Protein AF-A0A843TDB3-F1 (afdb_monomer_lite)

Structure (mmCIF, N/CA/C/O backbone):
data_AF-A0A843TDB3-F1
#
_entry.id   AF-A0A843TDB3-F1
#
loop_
_atom_site.group_PDB
_atom_site.id
_atom_site.type_symbol
_atom_site.label_atom_id
_atom_site.label_alt_id
_atom_site.label_comp_id
_atom_site.label_asym_id
_atom_site.label_entity_id
_atom_site.label_seq_id
_atom_site.pdbx_PDB_ins_code
_atom_site.Cartn_x
_atom_site.Cartn_y
_atom_site.Cartn_z
_atom_site.occupancy
_atom_site.B_iso_or_equiv
_atom_site.auth_seq_id
_atom_site.auth_comp_id
_atom_site.auth_asym_id
_atom_site.auth_atom_id
_atom_site.pdbx_PDB_model_num
ATOM 1 N N . MET A 1 1 ? -23.905 7.310 12.809 1.00 55.84 1 MET A N 1
ATOM 2 C CA . MET A 1 1 ? -22.476 7.675 12.938 1.00 55.84 1 MET A CA 1
ATOM 3 C C . MET A 1 1 ? -21.794 7.234 11.655 1.00 55.84 1 MET A C 1
ATOM 5 O O . MET A 1 1 ? -22.022 6.099 11.264 1.00 55.84 1 MET A O 1
ATOM 9 N N . ASN A 1 2 ? -21.057 8.110 10.968 1.00 81.81 2 ASN A N 1
ATOM 10 C CA . ASN A 1 2 ? -20.346 7.747 9.738 1.00 81.81 2 ASN A CA 1
ATOM 11 C C . ASN A 1 2 ? -18.923 7.329 10.131 1.00 81.81 2 ASN A C 1
ATOM 13 O O . ASN A 1 2 ? -18.182 8.153 10.666 1.00 81.81 2 ASN A O 1
ATOM 17 N N . ALA A 1 3 ? -18.567 6.056 9.963 1.00 79.88 3 ALA A N 1
ATOM 18 C CA . ALA A 1 3 ? -17.203 5.607 10.230 1.00 79.88 3 ALA A CA 1
ATOM 19 C C . ALA A 1 3 ? -16.272 6.145 9.123 1.00 79.88 3 ALA A C 1
ATOM 21 O O . ALA A 1 3 ? -16.645 6.074 7.950 1.00 79.88 3 ALA A O 1
ATOM 22 N N . PRO A 1 4 ? -15.093 6.706 9.448 1.00 85.62 4 PRO A N 1
ATOM 23 C CA . PRO A 1 4 ? -14.168 7.191 8.429 1.00 85.62 4 PRO A CA 1
ATOM 24 C C . PRO A 1 4 ? -13.577 6.026 7.627 1.00 85.62 4 PRO A C 1
ATOM 26 O O . PRO A 1 4 ? -13.225 4.991 8.197 1.00 85.62 4 PRO A O 1
ATOM 29 N N . ILE A 1 5 ? -13.407 6.223 6.318 1.00 87.31 5 ILE A N 1
ATOM 30 C CA . ILE A 1 5 ? -12.628 5.316 5.467 1.00 87.31 5 ILE A CA 1
ATOM 31 C C . ILE A 1 5 ? -11.143 5.562 5.754 1.00 87.31 5 ILE A C 1
ATOM 33 O O . ILE A 1 5 ? -10.691 6.707 5.755 1.00 87.31 5 ILE A O 1
ATOM 37 N N . ARG A 1 6 ? -10.388 4.490 6.013 1.00 86.81 6 ARG A N 1
ATOM 38 C CA . ARG A 1 6 ? -8.940 4.536 6.250 1.00 86.81 6 ARG A CA 1
ATOM 39 C C . ARG A 1 6 ? -8.208 3.898 5.081 1.00 86.81 6 ARG A C 1
ATOM 41 O O . ARG A 1 6 ? -8.567 2.803 4.663 1.00 86.81 6 ARG A O 1
ATOM 48 N N . LEU A 1 7 ? -7.174 4.576 4.597 1.00 88.38 7 LEU A N 1
ATOM 49 C CA . LEU A 1 7 ? -6.269 4.053 3.583 1.00 88.38 7 LEU A CA 1
ATOM 50 C C . LEU A 1 7 ? -4.978 3.586 4.258 1.00 88.38 7 LEU A C 1
ATOM 52 O O . LEU A 1 7 ? -4.264 4.394 4.848 1.00 88.38 7 LEU A O 1
ATOM 56 N N . TYR A 1 8 ? -4.689 2.294 4.145 1.00 88.31 8 TYR A N 1
ATOM 57 C CA . TYR A 1 8 ? -3.385 1.717 4.461 1.00 88.31 8 TYR A CA 1
ATOM 58 C C . TYR A 1 8 ? -2.676 1.454 3.133 1.00 88.31 8 TYR A C 1
ATOM 60 O O . TYR A 1 8 ? -3.193 0.718 2.298 1.00 88.31 8 TYR A O 1
ATOM 68 N N . MET A 1 9 ? -1.535 2.103 2.910 1.00 89.19 9 MET A N 1
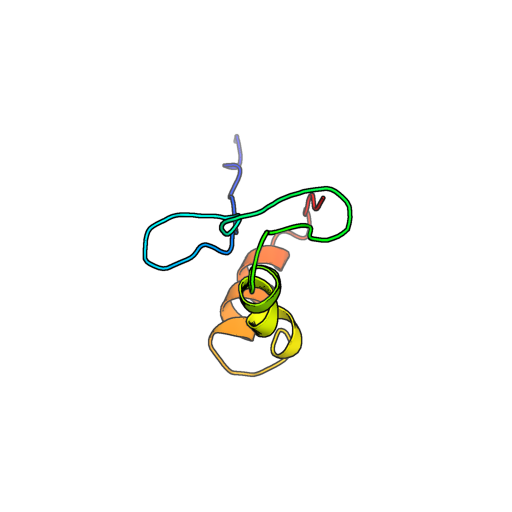ATOM 69 C CA . MET A 1 9 ? -0.829 2.094 1.629 1.00 89.19 9 MET A CA 1
ATOM 70 C C . MET A 1 9 ? 0.678 2.072 1.861 1.00 89.19 9 MET A C 1
ATOM 72 O O . MET A 1 9 ? 1.186 2.821 2.697 1.00 89.19 9 MET A O 1
ATOM 76 N N . SER A 1 10 ? 1.382 1.256 1.081 1.00 89.88 10 SER A N 1
ATOM 77 C CA . SER A 1 10 ? 2.841 1.273 1.010 1.00 89.88 10 SER A CA 1
ATOM 78 C C . SER A 1 10 ? 3.293 2.242 -0.075 1.00 89.88 10 SER A C 1
ATOM 80 O O . SER A 1 10 ? 2.772 2.235 -1.187 1.00 89.88 10 SER A O 1
ATOM 82 N N . MET A 1 11 ? 4.268 3.079 0.260 1.00 92.62 11 MET A N 1
ATOM 83 C CA . MET A 1 11 ? 4.870 4.051 -0.648 1.00 92.62 11 MET A CA 1
ATOM 84 C C . MET A 1 11 ? 6.371 4.128 -0.384 1.00 92.62 11 MET A C 1
ATOM 86 O O . MET A 1 11 ? 6.845 3.791 0.705 1.00 92.62 11 MET A O 1
ATOM 90 N N . SER A 1 12 ? 7.128 4.571 -1.377 1.00 91.81 12 SER A N 1
ATOM 91 C CA . SER A 1 12 ? 8.533 4.909 -1.206 1.00 91.81 12 SER A CA 1
ATOM 92 C C . SER A 1 12 ? 8.705 6.183 -0.364 1.00 91.81 12 SER A C 1
ATOM 94 O O . SER A 1 12 ? 7.771 6.964 -0.185 1.00 91.81 12 SER A O 1
ATOM 96 N N . LEU A 1 13 ? 9.914 6.410 0.163 1.00 92.94 13 LEU A N 1
ATOM 97 C CA . LEU A 1 13 ? 10.213 7.578 1.010 1.00 92.94 13 LEU A CA 1
ATOM 98 C C . LEU A 1 13 ? 10.031 8.915 0.269 1.00 92.94 13 LEU A C 1
ATOM 100 O O . LEU A 1 13 ? 9.709 9.926 0.884 1.00 92.94 13 LEU A O 1
ATOM 104 N N . ASP A 1 14 ? 10.230 8.909 -1.045 1.00 93.75 14 ASP A N 1
ATOM 105 C CA . ASP A 1 14 ? 9.990 10.025 -1.960 1.00 93.75 14 ASP A CA 1
ATOM 106 C C . ASP A 1 14 ? 8.517 10.157 -2.400 1.00 93.75 14 ASP A C 1
ATOM 108 O O . ASP A 1 14 ? 8.192 11.058 -3.167 1.00 93.75 14 ASP A O 1
ATOM 112 N N . GLY A 1 15 ? 7.613 9.322 -1.871 1.00 93.50 15 GLY A N 1
ATOM 113 C CA . GLY A 1 15 ? 6.162 9.494 -1.987 1.00 93.50 15 GLY A CA 1
ATOM 114 C C . GLY A 1 15 ? 5.509 8.834 -3.203 1.00 93.50 15 GLY A C 1
ATOM 115 O O . GLY A 1 15 ? 4.372 9.173 -3.530 1.00 93.50 15 GLY A O 1
ATOM 116 N N . PHE A 1 16 ? 6.187 7.896 -3.867 1.00 92.06 16 PHE A N 1
ATOM 117 C CA . PHE A 1 16 ? 5.667 7.189 -5.040 1.00 92.06 16 PHE A CA 1
ATOM 118 C C . PHE A 1 16 ? 5.204 5.769 -4.694 1.00 92.06 16 PHE A C 1
ATOM 120 O O . PHE A 1 16 ? 5.763 5.094 -3.830 1.00 92.06 16 PHE A O 1
ATOM 127 N N . ILE A 1 17 ? 4.157 5.310 -5.381 1.00 91.31 17 ILE A N 1
ATOM 128 C CA . ILE A 1 17 ? 3.600 3.957 -5.210 1.00 91.31 17 ILE A CA 1
ATOM 129 C C . ILE A 1 17 ? 4.213 3.006 -6.241 1.00 91.31 17 ILE A C 1
ATOM 131 O O . ILE A 1 17 ? 4.637 1.911 -5.889 1.00 91.31 17 ILE A O 1
ATOM 135 N N . ALA A 1 18 ? 4.313 3.446 -7.494 1.00 92.81 18 ALA A N 1
ATOM 136 C CA . ALA A 1 18 ? 4.997 2.730 -8.561 1.00 92.81 18 ALA A CA 1
ATOM 137 C C . ALA A 1 18 ? 6.384 3.336 -8.809 1.00 92.81 18 ALA A C 1
ATOM 139 O O . ALA A 1 18 ? 6.583 4.549 -8.695 1.00 92.81 18 ALA A O 1
ATOM 140 N N . GLY A 1 19 ? 7.349 2.478 -9.125 1.00 91.19 19 GLY A N 1
ATOM 141 C CA . GLY A 1 19 ? 8.676 2.881 -9.568 1.00 91.19 19 GLY A CA 1
ATOM 142 C C . GLY A 1 19 ? 8.686 3.349 -11.023 1.00 91.19 19 GLY A C 1
ATOM 143 O O . GLY A 1 19 ? 7.676 3.343 -11.720 1.00 91.19 19 GLY A O 1
ATOM 144 N N . LEU A 1 20 ? 9.872 3.727 -11.496 1.00 93.81 20 LEU A N 1
ATOM 145 C CA . LEU A 1 20 ? 10.101 3.988 -12.919 1.00 93.81 20 LEU A CA 1
ATOM 146 C C . LEU A 1 20 ? 9.870 2.715 -13.745 1.00 93.81 20 LEU A C 1
ATOM 148 O O . LEU A 1 20 ? 10.140 1.617 -13.258 1.00 93.81 20 LEU A O 1
ATOM 152 N N . ASP A 1 21 ? 9.447 2.876 -14.998 1.00 94.88 21 ASP A N 1
ATOM 153 C CA . ASP A 1 21 ? 9.161 1.778 -15.934 1.00 94.88 21 ASP A CA 1
ATOM 154 C C . ASP A 1 21 ? 8.032 0.842 -15.454 1.00 94.88 21 ASP A C 1
ATOM 156 O O . ASP A 1 21 ? 8.154 -0.378 -15.534 1.00 94.88 21 ASP A O 1
ATOM 160 N N . ASP A 1 22 ? 6.964 1.408 -14.883 1.00 95.94 22 ASP A N 1
ATOM 161 C CA . ASP A 1 22 ? 5.721 0.673 -14.620 1.00 95.94 22 ASP A CA 1
ATOM 162 C C . ASP A 1 22 ? 4.973 0.445 -15.940 1.00 95.94 22 ASP A C 1
ATOM 164 O O . ASP A 1 22 ? 4.413 1.374 -16.530 1.00 95.94 22 ASP A O 1
ATOM 168 N N . GLU A 1 23 ? 5.031 -0.787 -16.436 1.00 95.81 23 GLU A N 1
ATOM 169 C CA . GLU A 1 23 ? 4.483 -1.201 -17.726 1.00 95.81 23 GLU A CA 1
ATOM 170 C C . GLU A 1 23 ? 4.052 -2.679 -17.693 1.00 95.81 23 GLU A C 1
ATOM 172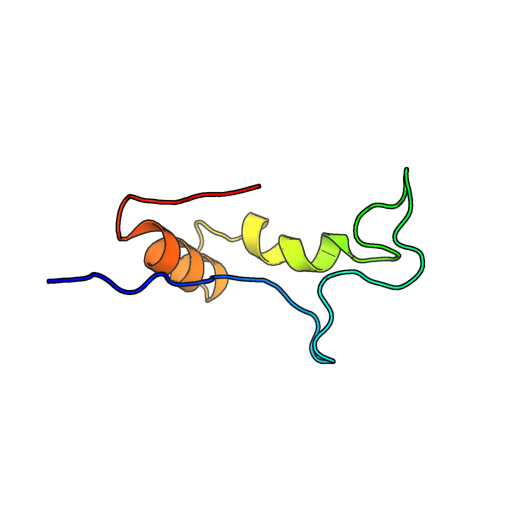 O O . GLU A 1 23 ? 4.441 -3.409 -16.778 1.00 95.81 23 GLU A O 1
ATOM 177 N N . PRO A 1 24 ? 3.250 -3.163 -18.662 1.00 96.38 24 PRO A 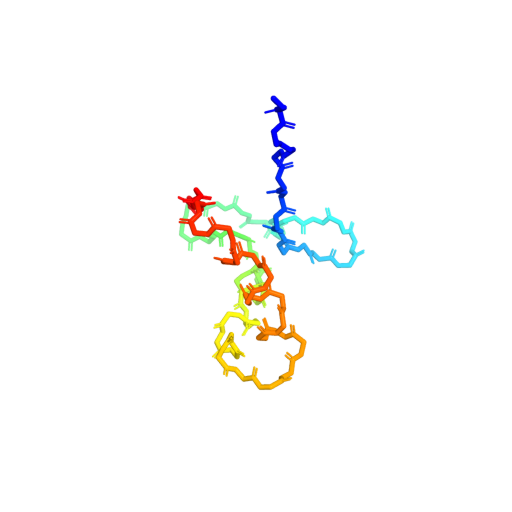N 1
ATOM 178 C CA . PRO A 1 24 ? 2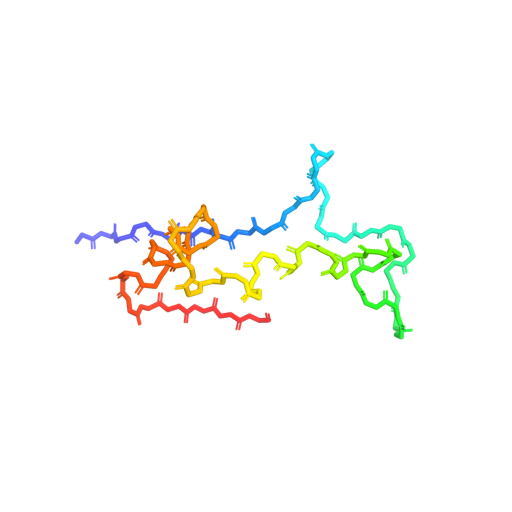.866 -4.573 -18.710 1.00 96.38 24 PRO A CA 1
ATOM 179 C C . PRO A 1 24 ? 4.085 -5.510 -18.707 1.00 96.38 24 PRO A C 1
ATOM 181 O O . PRO A 1 24 ? 4.953 -5.405 -19.573 1.00 96.38 24 PRO A O 1
ATOM 184 N N . GLY A 1 25 ? 4.133 -6.448 -17.756 1.00 94.69 25 GLY A N 1
ATOM 185 C CA . GLY A 1 25 ? 5.272 -7.348 -17.533 1.00 94.69 25 GLY A CA 1
ATOM 186 C C . GLY A 1 25 ? 6.356 -6.800 -16.593 1.00 94.69 25 GLY A C 1
ATOM 187 O O . GLY A 1 25 ? 7.296 -7.528 -16.267 1.00 94.69 25 GLY A O 1
ATOM 188 N N . GLN A 1 26 ? 6.224 -5.550 -16.145 1.00 93.94 26 GLN A N 1
ATOM 189 C CA . GLN A 1 26 ? 7.027 -4.921 -15.098 1.00 93.94 26 GLN A CA 1
ATOM 190 C C . GLN A 1 26 ? 6.131 -4.047 -14.207 1.00 93.94 26 GLN A C 1
ATOM 192 O O . GLN A 1 26 ? 6.410 -2.874 -13.947 1.00 93.94 26 GLN A O 1
ATOM 197 N N . GLU A 1 27 ? 5.030 -4.630 -13.739 1.00 93.06 27 GLU A N 1
ATOM 198 C CA . GLU A 1 27 ? 4.083 -3.948 -12.866 1.00 93.06 27 GLU A CA 1
ATOM 199 C C . GLU A 1 27 ? 4.788 -3.430 -11.606 1.00 93.06 27 GLU A C 1
ATOM 201 O O . GLU A 1 27 ? 5.749 -4.028 -11.112 1.00 93.06 27 GLU A O 1
ATOM 206 N N . MET A 1 28 ? 4.309 -2.301 -11.081 1.00 93.00 28 MET A N 1
ATOM 207 C CA . MET A 1 28 ? 4.922 -1.554 -9.975 1.00 93.00 28 MET A CA 1
ATOM 208 C C . MET A 1 28 ? 6.274 -0.915 -10.324 1.00 93.00 28 MET A C 1
ATOM 210 O O . MET A 1 28 ? 6.882 -0.268 -9.466 1.00 93.00 28 MET A O 1
ATOM 214 N N . GLY A 1 29 ? 6.751 -1.048 -11.559 1.00 95.06 29 GLY A N 1
ATOM 215 C CA . GLY A 1 29 ? 8.023 -0.510 -12.011 1.00 95.06 29 GLY A CA 1
ATOM 216 C C . GLY A 1 29 ? 9.245 -1.192 -11.392 1.00 95.06 29 GLY A C 1
ATOM 217 O O . GLY A 1 29 ? 9.181 -2.128 -10.585 1.00 95.06 29 GLY A O 1
ATOM 218 N N . ARG A 1 30 ? 10.426 -0.707 -11.773 1.00 94.06 30 ARG A N 1
ATOM 219 C CA . ARG A 1 30 ? 11.709 -1.300 -11.395 1.00 94.06 30 ARG A CA 1
ATOM 220 C C . ARG A 1 30 ? 11.878 -1.325 -9.876 1.00 94.06 30 ARG A C 1
ATOM 222 O O . ARG A 1 30 ? 11.910 -0.287 -9.212 1.00 94.06 30 ARG A O 1
ATOM 229 N N . ASN A 1 31 ? 12.066 -2.524 -9.327 1.00 91.50 31 ASN A N 1
ATOM 230 C CA . ASN A 1 31 ? 12.151 -2.784 -7.885 1.00 91.50 31 ASN A CA 1
ATOM 231 C C . ASN A 1 31 ? 10.883 -2.399 -7.094 1.00 91.50 31 ASN A C 1
ATOM 233 O O . ASN A 1 31 ? 10.982 -2.238 -5.879 1.00 91.50 31 ASN A O 1
ATOM 237 N N . GLY A 1 32 ? 9.724 -2.210 -7.731 1.00 92.12 32 GLY A N 1
ATOM 238 C CA . GLY A 1 32 ? 8.502 -1.741 -7.069 1.00 92.12 32 GLY A CA 1
ATOM 239 C C . GLY A 1 32 ? 7.940 -2.718 -6.045 1.00 92.12 32 GLY A C 1
ATOM 240 O O . GLY A 1 32 ? 7.575 -2.323 -4.938 1.00 92.12 32 GLY A O 1
ATOM 241 N N . PHE A 1 33 ? 7.983 -4.015 -6.359 1.00 90.38 33 PHE A N 1
ATOM 242 C CA . PHE A 1 33 ? 7.446 -5.061 -5.487 1.00 90.38 33 PHE A CA 1
ATOM 243 C C . PHE A 1 33 ? 8.092 -5.132 -4.094 1.00 90.38 33 PHE A C 1
ATOM 245 O O . PHE A 1 33 ? 7.475 -5.654 -3.172 1.00 90.38 33 PHE A O 1
ATOM 252 N N . ARG A 1 34 ? 9.273 -4.527 -3.883 1.00 90.56 34 ARG A N 1
ATOM 253 C CA . ARG A 1 34 ? 9.892 -4.437 -2.546 1.00 90.56 34 ARG A CA 1
ATOM 254 C C . ARG A 1 34 ? 9.011 -3.713 -1.524 1.00 90.56 34 ARG A C 1
ATOM 256 O O . ARG A 1 34 ? 9.169 -3.935 -0.326 1.00 90.56 34 ARG A O 1
ATOM 263 N N . LEU A 1 35 ? 8.106 -2.838 -1.982 1.00 90.81 35 LEU A N 1
ATOM 264 C CA . LEU A 1 35 ? 7.136 -2.159 -1.120 1.00 90.81 35 LEU A CA 1
ATOM 265 C C . LEU A 1 35 ? 6.171 -3.139 -0.443 1.00 90.81 35 LEU A C 1
ATOM 267 O O . LEU A 1 35 ? 5.566 -2.767 0.556 1.00 90.81 35 LEU A O 1
ATOM 271 N N . PHE A 1 36 ? 6.067 -4.378 -0.933 1.00 87.81 36 PHE A N 1
ATOM 272 C CA . PHE A 1 36 ? 5.268 -5.443 -0.334 1.00 87.81 36 PHE A CA 1
ATOM 273 C C . PHE A 1 36 ? 6.076 -6.396 0.552 1.00 87.81 36 PHE A C 1
ATOM 275 O O . PHE A 1 36 ? 5.472 -7.236 1.200 1.00 87.81 36 PHE A O 1
ATOM 282 N N . ASN A 1 37 ? 7.400 -6.259 0.685 1.00 89.12 37 ASN A N 1
ATOM 283 C CA . ASN A 1 37 ? 8.185 -7.171 1.536 1.00 89.12 37 ASN A CA 1
ATOM 284 C C . ASN A 1 37 ? 7.684 -7.192 2.991 1.00 89.12 37 ASN A C 1
ATOM 286 O O . ASN A 1 37 ? 7.754 -8.211 3.666 1.00 89.12 37 ASN A O 1
ATOM 290 N N . HIS A 1 38 ? 7.127 -6.080 3.486 1.00 87.88 38 HIS A N 1
ATOM 291 C CA . HIS A 1 38 ? 6.566 -6.040 4.838 1.00 87.88 38 HIS A CA 1
ATOM 292 C C . HIS A 1 38 ? 5.361 -6.984 5.020 1.00 87.88 38 HIS A C 1
ATOM 294 O O . HIS A 1 38 ? 5.053 -7.358 6.149 1.00 87.88 38 HIS A O 1
ATOM 300 N N . TRP A 1 39 ? 4.674 -7.373 3.939 1.00 89.19 39 TRP A N 1
ATOM 301 C CA . TRP A 1 39 ? 3.573 -8.336 3.985 1.00 89.19 39 TRP A CA 1
ATOM 302 C C . TRP A 1 39 ? 4.039 -9.756 4.300 1.00 89.19 39 TRP A C 1
ATOM 304 O O . TRP A 1 39 ? 3.250 -10.530 4.847 1.00 89.19 39 TRP A O 1
ATOM 314 N N . ASP A 1 40 ? 5.294 -10.095 4.007 1.00 91.75 40 ASP A N 1
ATOM 315 C CA . ASP A 1 40 ? 5.864 -11.398 4.363 1.00 91.75 40 ASP A CA 1
ATOM 316 C C . ASP A 1 40 ? 5.997 -11.541 5.890 1.00 91.75 40 ASP A C 1
ATOM 318 O O . ASP A 1 40 ? 5.780 -12.619 6.437 1.00 91.75 40 ASP A O 1
ATOM 322 N N . ASP A 1 41 ? 6.217 -10.425 6.594 1.00 93.44 41 ASP A N 1
ATOM 323 C CA . ASP A 1 41 ? 6.351 -10.354 8.056 1.00 93.44 41 ASP A CA 1
ATOM 324 C C . ASP A 1 41 ? 5.042 -9.973 8.784 1.00 93.44 41 ASP A C 1
ATOM 326 O O . ASP A 1 41 ? 5.054 -9.616 9.969 1.00 93.44 41 ASP A O 1
ATOM 330 N N . ARG A 1 42 ? 3.890 -10.010 8.097 1.00 94.06 42 ARG A N 1
ATOM 331 C CA . ARG A 1 42 ? 2.598 -9.503 8.616 1.00 94.06 42 ARG A CA 1
ATOM 332 C C . ARG A 1 42 ? 2.079 -10.215 9.870 1.00 94.06 42 ARG A C 1
ATOM 334 O O . ARG A 1 42 ? 1.290 -9.643 10.614 1.00 94.06 42 ARG A O 1
ATOM 341 N N . ASP A 1 43 ? 2.522 -11.441 10.125 1.00 95.62 43 ASP A N 1
ATOM 342 C CA . ASP A 1 43 ? 2.113 -12.214 11.305 1.00 95.62 43 ASP A CA 1
ATOM 343 C C . ASP A 1 43 ? 3.124 -12.093 12.464 1.00 95.62 43 ASP A C 1
ATOM 345 O O . ASP A 1 43 ? 2.924 -12.642 13.548 1.00 95.62 43 ASP A O 1
ATOM 349 N N . GLY A 1 44 ? 4.214 -11.343 12.262 1.00 95.88 44 GLY A N 1
ATOM 350 C CA . GLY A 1 44 ? 5.269 -11.149 13.250 1.00 95.88 44 GLY A CA 1
ATOM 351 C C . GLY A 1 44 ? 4.924 -10.157 14.377 1.00 95.88 44 GLY A C 1
ATOM 352 O O . GLY A 1 44 ? 3.958 -9.385 14.304 1.00 95.88 44 GLY A O 1
ATOM 353 N N . PRO A 1 45 ? 5.750 -10.116 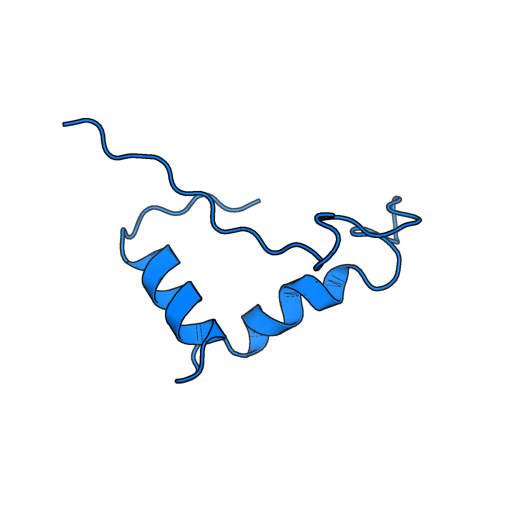15.443 1.00 96.50 45 PRO A N 1
ATOM 354 C CA . PRO A 1 45 ? 5.593 -9.154 16.536 1.00 96.50 45 PRO A CA 1
ATOM 355 C C . PRO A 1 45 ? 6.077 -7.736 16.178 1.00 96.50 45 PRO A C 1
ATOM 357 O O . PRO A 1 45 ? 5.856 -6.810 16.953 1.00 96.50 45 PRO A O 1
ATOM 360 N N . GLY A 1 46 ? 6.754 -7.563 15.036 1.00 95.81 46 GLY A N 1
ATOM 361 C CA . GLY A 1 46 ? 7.333 -6.291 14.599 1.00 95.81 46 GLY A CA 1
ATOM 362 C C . GLY A 1 46 ? 6.327 -5.293 14.002 1.00 95.81 46 GLY A C 1
ATOM 363 O O . GLY A 1 46 ? 5.122 -5.564 13.957 1.00 95.81 46 GLY A O 1
ATOM 364 N N . PRO A 1 47 ? 6.819 -4.143 13.497 1.00 94.62 47 PRO A N 1
ATOM 365 C CA . PRO A 1 47 ? 5.981 -3.079 12.938 1.00 94.62 47 PRO A CA 1
ATOM 366 C C . PRO A 1 47 ? 5.043 -3.549 11.821 1.00 94.62 47 PRO A C 1
ATOM 368 O O . PRO A 1 47 ? 3.880 -3.154 11.796 1.00 94.62 47 PRO A O 1
ATOM 371 N N . SER A 1 48 ? 5.510 -4.446 10.947 1.00 93.75 48 SER A N 1
ATOM 372 C CA . SER A 1 48 ? 4.700 -5.031 9.873 1.00 93.75 48 SER A CA 1
ATOM 373 C C . SER A 1 48 ? 3.426 -5.688 10.400 1.00 93.75 48 SER A C 1
ATOM 375 O O . SER A 1 48 ? 2.331 -5.408 9.910 1.00 93.75 48 SER A O 1
ATOM 377 N N . GLY A 1 49 ? 3.550 -6.509 11.447 1.00 94.56 49 GLY A N 1
ATOM 378 C CA . GLY A 1 49 ? 2.400 -7.177 12.042 1.00 94.56 49 GLY A CA 1
ATOM 379 C C . GLY A 1 49 ? 1.528 -6.268 12.896 1.00 94.56 49 GLY A C 1
ATOM 380 O O . GLY A 1 49 ? 0.322 -6.488 12.982 1.00 94.56 49 GLY A O 1
ATOM 381 N N . GLN A 1 50 ? 2.088 -5.208 13.486 1.00 94.12 50 GLN A N 1
ATOM 382 C CA . GLN A 1 50 ? 1.270 -4.172 14.116 1.00 94.12 50 GLN A CA 1
ATOM 383 C C . GLN A 1 50 ? 0.350 -3.502 13.086 1.00 94.12 50 GLN A C 1
ATOM 385 O O . GLN A 1 50 ? -0.863 -3.485 13.289 1.00 94.12 50 GLN A O 1
ATOM 390 N N . VAL A 1 51 ? 0.908 -3.014 11.974 1.00 91.12 51 VAL A N 1
ATOM 391 C CA . VAL A 1 51 ? 0.136 -2.348 10.913 1.00 91.12 51 VAL A CA 1
ATOM 392 C C . VAL A 1 51 ? -0.923 -3.285 10.335 1.00 91.12 51 VAL A C 1
ATOM 394 O O . VAL A 1 51 ? -2.067 -2.873 10.158 1.00 91.12 51 VAL A O 1
ATOM 397 N N . TYR A 1 52 ? -0.576 -4.552 10.094 1.00 91.50 52 TYR A N 1
ATOM 398 C CA . TYR A 1 52 ? -1.527 -5.542 9.591 1.00 91.50 52 TYR A CA 1
ATOM 399 C C . TYR A 1 52 ? -2.704 -5.760 10.553 1.00 91.50 52 TYR A C 1
ATOM 401 O O . TYR A 1 52 ? -3.858 -5.652 10.138 1.00 91.50 52 TYR A O 1
ATOM 409 N N . ARG A 1 53 ? -2.441 -5.969 11.853 1.00 92.69 53 ARG A N 1
ATOM 410 C CA . ARG A 1 53 ? -3.503 -6.123 12.864 1.00 92.69 53 ARG A CA 1
ATOM 411 C C . ARG A 1 53 ? -4.396 -4.891 12.959 1.00 92.69 53 ARG A C 1
ATOM 413 O O . ARG A 1 53 ? -5.610 -5.038 13.086 1.00 92.69 53 ARG A O 1
ATOM 420 N N . GLU A 1 54 ? -3.817 -3.693 12.896 1.00 90.31 54 GLU A N 1
ATOM 421 C CA . GLU A 1 54 ? -4.576 -2.440 12.887 1.00 90.31 54 GLU A CA 1
ATOM 422 C C . GLU A 1 54 ? -5.469 -2.325 11.646 1.00 90.31 54 GLU A C 1
ATOM 424 O O . GLU A 1 54 ? -6.639 -1.959 11.772 1.00 90.31 54 GLU A O 1
ATOM 429 N N . ALA A 1 55 ? -4.948 -2.683 10.469 1.00 88.94 55 ALA A N 1
ATOM 430 C CA . ALA A 1 55 ? -5.696 -2.652 9.216 1.00 88.94 55 ALA A CA 1
ATOM 431 C C . ALA A 1 55 ? -6.879 -3.634 9.217 1.00 88.94 55 ALA A C 1
ATOM 433 O O . ALA A 1 55 ? -7.952 -3.306 8.714 1.00 88.94 55 ALA A O 1
ATOM 434 N N . THR A 1 56 ? -6.721 -4.816 9.822 1.00 89.69 56 THR A N 1
ATOM 435 C CA . THR A 1 56 ? -7.772 -5.847 9.861 1.00 89.69 56 THR A CA 1
ATOM 436 C C . THR A 1 56 ? -8.717 -5.741 11.060 1.00 89.69 56 THR A C 1
ATOM 438 O O . THR A 1 56 ? -9.723 -6.447 11.098 1.00 89.69 56 THR A O 1
ATOM 441 N N . ALA A 1 57 ? -8.434 -4.879 12.044 1.00 90.38 57 ALA A N 1
ATOM 442 C CA . ALA A 1 57 ? -9.190 -4.794 13.301 1.00 90.38 57 ALA A CA 1
ATOM 443 C C . ALA A 1 57 ? -10.688 -4.491 13.117 1.00 90.38 57 ALA A C 1
ATOM 445 O O . ALA A 1 57 ? -11.499 -4.815 13.982 1.00 90.38 57 ALA A O 1
ATOM 446 N N . THR A 1 58 ? -11.068 -3.868 11.999 1.00 82.44 58 THR A N 1
ATOM 447 C CA . THR A 1 58 ? -12.464 -3.531 11.686 1.00 82.44 58 THR A CA 1
ATOM 448 C C . THR A 1 58 ? -13.232 -4.685 11.036 1.00 82.44 58 THR A C 1
ATOM 450 O O . THR A 1 58 ? -14.455 -4.614 10.948 1.00 82.44 58 THR A O 1
ATOM 453 N N . GLY A 1 59 ? -12.540 -5.720 10.541 1.00 82.31 59 GLY A N 1
ATOM 454 C CA . GLY A 1 59 ? -13.124 -6.839 9.793 1.00 82.31 59 GLY A CA 1
ATOM 455 C C . GLY A 1 59 ? -13.664 -6.491 8.397 1.00 82.31 59 GLY A C 1
ATOM 456 O O . GLY A 1 59 ? -14.075 -7.392 7.672 1.00 82.31 59 GLY A O 1
ATOM 457 N N . ALA A 1 60 ? -13.651 -5.215 7.998 1.00 82.19 60 ALA A N 1
ATOM 458 C CA . ALA A 1 60 ? -14.107 -4.743 6.693 1.00 82.19 60 ALA A CA 1
ATOM 459 C C . ALA A 1 60 ? -12.920 -4.165 5.907 1.00 82.19 60 ALA A C 1
ATOM 461 O O . ALA A 1 60 ? -12.466 -3.056 6.192 1.00 82.19 60 ALA A O 1
ATOM 462 N N . VAL A 1 61 ? -12.426 -4.925 4.925 1.00 84.38 61 VAL A N 1
ATOM 463 C CA . VAL A 1 61 ? -11.277 -4.570 4.077 1.00 84.38 61 VAL A CA 1
ATOM 464 C C . VAL A 1 61 ? -11.676 -4.670 2.606 1.00 84.38 61 VAL A C 1
ATOM 466 O O . VAL A 1 61 ? -12.333 -5.628 2.202 1.00 84.38 61 VAL A O 1
ATOM 469 N N . ILE A 1 62 ? -11.264 -3.683 1.810 1.00 81.31 62 ILE A N 1
ATOM 470 C CA . ILE A 1 62 ? -11.337 -3.702 0.346 1.00 81.31 62 ILE A CA 1
ATOM 471 C C . ILE A 1 62 ? -9.891 -3.692 -0.155 1.00 81.31 62 ILE A C 1
ATOM 473 O O . ILE A 1 62 ? -9.142 -2.778 0.185 1.00 81.31 62 ILE A O 1
ATOM 477 N N . SER A 1 63 ? -9.500 -4.704 -0.928 1.00 80.56 63 SER A N 1
ATOM 478 C CA . SER A 1 63 ? -8.164 -4.832 -1.525 1.00 80.56 63 SER A CA 1
ATOM 479 C C . SER A 1 63 ? -8.271 -5.017 -3.037 1.00 80.56 63 SER A C 1
ATOM 481 O O . SER A 1 63 ? -9.206 -5.673 -3.501 1.00 80.56 63 SER A O 1
ATOM 483 N N . GLY A 1 64 ? -7.315 -4.457 -3.776 1.00 67.94 64 GLY A N 1
ATOM 484 C CA . GLY A 1 64 ? -7.158 -4.601 -5.224 1.00 67.94 64 GLY A CA 1
ATOM 485 C C . GLY A 1 64 ? -5.744 -5.015 -5.583 1.00 67.94 64 GLY A C 1
ATOM 486 O O . GLY A 1 64 ? -4.868 -4.887 -4.696 1.00 67.94 64 GLY A O 1
#

Foldseek 3Di:
DDDDDDDDAFDDPVGHQADPPCDVVQHSHDVNCVSCPLVVCCCPPDPSVVSNCVQCVVVDDDD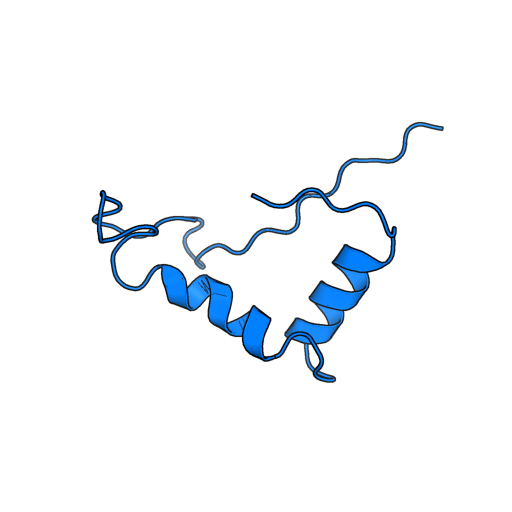D

pLDDT: mean 89.86, std 6.64, range [55.84, 96.5]

Radius of gyration: 14.06 Å; chains: 1; bounding box: 35×22×35 Å

Secondary structure (DSSP, 8-state):
--PPP-------TTS-SS-TT-BTTBTT-TTGGGGGHHHHTTTSSSHHHHHHHHHHTTS-----

Sequence (64 aa):
MNAPIRLYMSMSLDGFIAGLDDEPGQEMGRNGFRLFNHWDDRDGPGPSGQVYREATATGAVISG